Protein AF-A0A0L0F853-F1 (afdb_monomer_lite)

Organism: NCBI:txid667725

pLDDT: mean 74.68, std 17.51, range [40.53, 92.62]

Sequence (87 aa):
MCLCKYIMDQASQPPTRHNVELHSKIAGAYRCLQAWITADPNIITDRQTLNSVLEVIELGLTGTCRLTSNVPISRTAKLREPKPLSQ

Secondary structure (DSSP, 8-state):
-HHHHHHHHHHTS-GGG--HHHHHHHHHHHHHHHHHHHH-GGGG-SHHHHHHHHHHHHHHHHS--SSSSS----------PPPP---

InterPro domains:
  IPR039930 Ral GTPase-activating protein subunit beta [PTHR21344] (3-85)

Radius of gyration: 16.34 Å; chains: 1; bounding box: 35×31×58 Å

Structure (mmCIF, N/CA/C/O backbone):
data_AF-A0A0L0F853-F1
#
_entry.id   AF-A0A0L0F853-F1
#
loop_
_atom_site.group_PDB
_atom_site.id
_atom_site.type_symbol
_atom_site.label_atom_id
_atom_site.label_alt_id
_atom_site.label_comp_id
_atom_site.label_asym_id
_atom_site.label_entity_id
_atom_site.label_seq_id
_atom_site.pdbx_PDB_ins_code
_atom_site.Cartn_x
_atom_site.Cartn_y
_atom_site.Cartn_z
_atom_site.occupancy
_atom_site.B_iso_or_equiv
_atom_site.auth_seq_id
_atom_site.auth_comp_id
_atom_site.auth_asym_id
_atom_site.auth_atom_id
_atom_site.pdbx_PDB_model_num
ATOM 1 N N . MET A 1 1 ? 0.165 -6.332 8.038 1.00 56.84 1 MET A N 1
ATOM 2 C CA . MET A 1 1 ? 1.465 -5.881 7.475 1.00 56.84 1 MET A CA 1
ATOM 3 C C . MET A 1 1 ? 1.840 -6.474 6.105 1.00 56.84 1 MET A C 1
ATOM 5 O O . MET A 1 1 ? 2.729 -5.931 5.462 1.00 56.84 1 MET A O 1
ATOM 9 N N . CYS A 1 2 ? 1.185 -7.526 5.594 1.00 77.44 2 CYS A N 1
ATOM 10 C CA . CYS A 1 2 ? 1.605 -8.189 4.345 1.00 77.44 2 CYS A CA 1
ATOM 11 C C . CYS A 1 2 ? 1.443 -7.342 3.062 1.00 77.44 2 CYS A C 1
ATOM 13 O O . CYS A 1 2 ? 2.228 -7.504 2.132 1.00 77.44 2 CYS A O 1
ATOM 15 N N . LEU A 1 3 ? 0.472 -6.418 3.009 1.00 84.88 3 LEU A N 1
ATOM 16 C CA . LEU A 1 3 ? 0.181 -5.629 1.801 1.00 84.88 3 LEU A CA 1
ATOM 17 C C . LEU A 1 3 ? 1.182 -4.487 1.566 1.00 84.88 3 LEU A C 1
ATOM 19 O O . LEU A 1 3 ? 1.655 -4.315 0.447 1.00 84.88 3 LEU A O 1
ATOM 23 N N . CYS A 1 4 ? 1.557 -3.747 2.617 1.00 85.94 4 CYS A N 1
ATOM 24 C CA . CYS A 1 4 ? 2.579 -2.700 2.515 1.00 85.94 4 CYS A CA 1
ATOM 25 C C . CYS A 1 4 ? 3.917 -3.286 2.053 1.00 85.94 4 CYS A C 1
ATOM 27 O O . CYS A 1 4 ? 4.555 -2.754 1.148 1.00 85.94 4 CYS A O 1
ATOM 29 N N . LYS A 1 5 ? 4.295 -4.443 2.613 1.00 84.44 5 LYS A N 1
ATOM 30 C CA . LYS A 1 5 ? 5.494 -5.17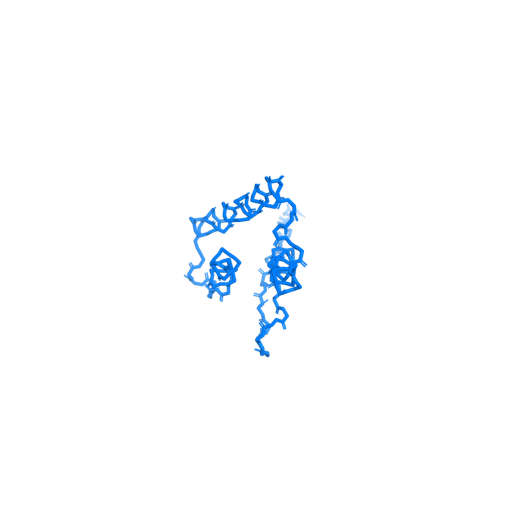2 2.196 1.00 84.44 5 LYS A CA 1
ATOM 31 C C . LYS A 1 5 ? 5.415 -5.645 0.746 1.00 84.44 5 LYS A C 1
ATOM 33 O O . LYS A 1 5 ? 6.366 -5.438 0.004 1.00 84.44 5 LYS A O 1
ATOM 38 N N . TYR A 1 6 ? 4.275 -6.190 0.319 1.00 88.44 6 TYR A N 1
ATOM 39 C CA . TYR A 1 6 ? 4.064 -6.551 -1.082 1.00 88.44 6 TYR A CA 1
ATOM 40 C C . TYR A 1 6 ? 4.273 -5.357 -2.021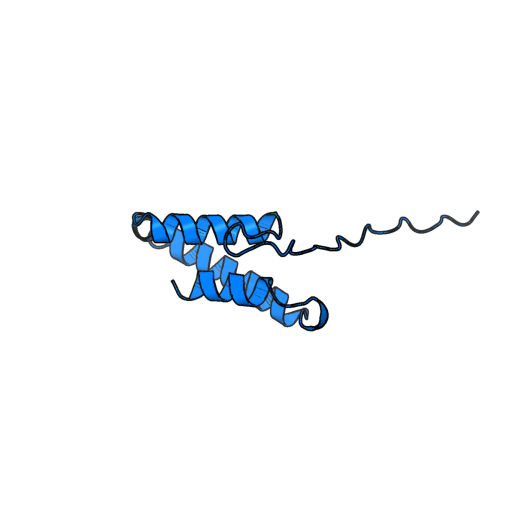 1.00 88.44 6 TYR A C 1
ATOM 42 O O . TYR A 1 6 ? 5.008 -5.474 -2.998 1.00 88.44 6 TYR A O 1
ATOM 50 N N . ILE A 1 7 ? 3.681 -4.198 -1.714 1.00 88.44 7 ILE A N 1
ATOM 51 C CA . ILE A 1 7 ? 3.826 -3.000 -2.549 1.00 88.44 7 ILE A CA 1
ATOM 52 C C . ILE A 1 7 ? 5.293 -2.566 -2.630 1.00 88.44 7 ILE A C 1
ATOM 54 O O . ILE A 1 7 ? 5.777 -2.316 -3.730 1.00 88.44 7 ILE A O 1
ATOM 58 N N . MET A 1 8 ? 6.017 -2.541 -1.507 1.00 84.69 8 MET A N 1
ATOM 59 C CA . MET A 1 8 ? 7.450 -2.221 -1.497 1.00 84.69 8 MET A CA 1
ATOM 60 C C . MET A 1 8 ? 8.272 -3.214 -2.325 1.00 84.69 8 MET A C 1
ATOM 62 O O . MET A 1 8 ? 9.080 -2.806 -3.158 1.00 84.69 8 MET A O 1
ATOM 66 N N . ASP A 1 9 ? 8.042 -4.513 -2.143 1.00 85.00 9 ASP A N 1
ATOM 67 C CA . ASP A 1 9 ? 8.797 -5.571 -2.817 1.00 85.00 9 ASP A CA 1
ATOM 68 C C . ASP A 1 9 ? 8.530 -5.581 -4.337 1.00 85.00 9 ASP A C 1
ATOM 70 O O . ASP A 1 9 ? 9.429 -5.890 -5.120 1.00 85.00 9 ASP A O 1
ATOM 74 N N . GLN A 1 10 ? 7.309 -5.238 -4.775 1.00 84.50 10 GLN A N 1
ATOM 75 C CA . GLN A 1 10 ? 6.968 -5.136 -6.200 1.00 84.50 10 GLN A CA 1
ATOM 76 C C . GLN A 1 10 ? 7.426 -3.816 -6.829 1.00 84.50 10 GLN A C 1
ATOM 78 O O . GLN A 1 10 ? 7.892 -3.820 -7.963 1.00 84.50 10 GLN A O 1
ATOM 83 N N . ALA A 1 11 ? 7.315 -2.693 -6.117 1.00 82.00 11 ALA A N 1
ATOM 84 C CA . ALA A 1 11 ? 7.694 -1.376 -6.634 1.00 82.00 11 ALA A CA 1
ATOM 85 C C . ALA A 1 11 ? 9.214 -1.135 -6.651 1.00 82.00 11 ALA A C 1
ATOM 87 O O . ALA A 1 11 ? 9.676 -0.237 -7.349 1.00 82.00 11 ALA A O 1
ATOM 88 N N . SER A 1 12 ? 9.985 -1.928 -5.900 1.00 78.81 12 SER A N 1
ATOM 89 C CA . SER A 1 12 ? 11.456 -1.904 -5.895 1.00 78.81 12 SER A CA 1
ATOM 90 C C . SER A 1 12 ? 12.095 -2.803 -6.961 1.00 78.81 12 SER A C 1
ATOM 92 O O . SER A 1 12 ? 13.322 -2.847 -7.068 1.00 78.81 12 SER A O 1
ATOM 94 N N . GLN A 1 13 ? 11.299 -3.530 -7.753 1.00 77.62 13 GLN A N 1
ATOM 95 C CA . GLN A 1 13 ? 11.836 -4.396 -8.800 1.00 77.62 13 GLN A CA 1
ATOM 96 C C . GLN A 1 13 ? 12.561 -3.577 -9.883 1.00 77.62 13 GLN A C 1
ATOM 98 O O . GLN A 1 13 ? 12.184 -2.445 -10.186 1.00 77.62 13 GLN A O 1
ATOM 103 N N . PRO A 1 14 ? 13.605 -4.142 -10.512 1.00 71.19 14 PRO A N 1
ATOM 104 C CA . PRO A 1 14 ? 14.293 -3.466 -11.600 1.00 71.19 14 PRO A CA 1
A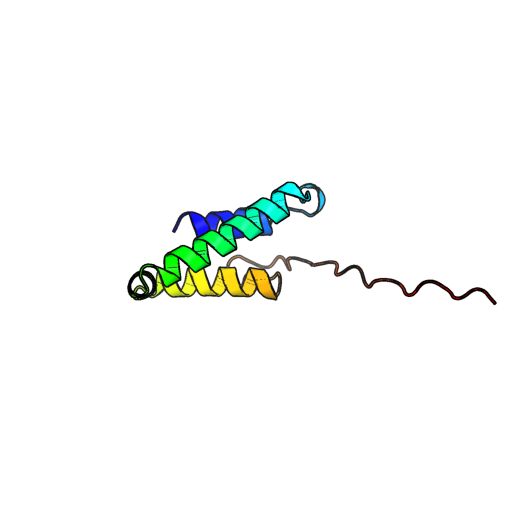TOM 105 C C . PRO A 1 14 ? 13.349 -3.239 -12.798 1.00 71.19 14 PRO A C 1
ATOM 107 O O . PRO A 1 14 ? 12.469 -4.070 -13.050 1.00 71.19 14 PRO A O 1
ATOM 110 N N . PRO A 1 15 ? 13.567 -2.182 -13.611 1.00 67.19 15 PRO A N 1
ATOM 111 C CA . PRO A 1 15 ? 12.699 -1.838 -14.744 1.00 67.19 15 PRO A CA 1
ATOM 112 C C . PRO A 1 15 ? 12.516 -2.970 -15.761 1.00 67.19 15 PRO A C 1
ATOM 114 O O . PRO A 1 15 ? 11.487 -3.059 -16.417 1.00 67.19 15 PRO A O 1
ATOM 117 N N . THR A 1 16 ? 13.492 -3.873 -15.864 1.00 70.06 16 THR A N 1
ATOM 118 C CA . THR A 1 16 ? 13.444 -5.058 -16.734 1.00 70.06 16 THR A CA 1
ATOM 119 C C . THR A 1 16 ? 12.374 -6.071 -16.328 1.00 70.06 16 THR A C 1
ATOM 121 O O . THR A 1 16 ? 11.968 -6.890 -17.147 1.00 70.06 16 THR A O 1
ATOM 124 N N . ARG A 1 17 ? 11.908 -6.027 -15.075 1.00 69.19 17 ARG A N 1
ATOM 125 C CA . ARG A 1 17 ? 10.827 -6.869 -14.548 1.00 69.19 17 ARG A CA 1
ATOM 126 C C . ARG A 1 17 ? 9.489 -6.137 -14.465 1.00 69.19 17 ARG A C 1
ATOM 128 O O . ARG A 1 17 ? 8.480 -6.767 -14.157 1.00 69.19 17 ARG A O 1
ATOM 135 N N . HIS A 1 18 ? 9.459 -4.835 -14.750 1.00 73.44 18 HIS A N 1
ATOM 136 C CA . HIS A 1 18 ? 8.222 -4.067 -14.767 1.00 73.44 18 HIS A CA 1
ATOM 137 C C . HIS A 1 18 ? 7.469 -4.317 -16.070 1.00 73.44 18 HIS A C 1
ATOM 139 O O . HIS A 1 18 ? 7.898 -3.925 -17.153 1.00 73.44 18 HIS A O 1
ATOM 145 N N . ASN A 1 19 ? 6.313 -4.965 -15.953 1.00 80.19 19 ASN A N 1
ATOM 146 C CA . ASN A 1 19 ? 5.356 -5.112 -17.039 1.00 80.19 19 ASN A CA 1
ATOM 147 C C . ASN A 1 19 ? 4.022 -4.445 -16.661 1.00 80.19 19 ASN A C 1
ATOM 149 O O . ASN A 1 19 ? 3.792 -4.069 -15.509 1.00 80.19 19 ASN A O 1
ATOM 153 N N . VAL A 1 20 ? 3.140 -4.268 -17.647 1.00 77.62 20 VAL A N 1
ATOM 154 C CA . VAL A 1 20 ? 1.827 -3.628 -17.447 1.00 77.62 20 VAL A CA 1
ATOM 155 C C . VAL A 1 20 ? 1.018 -4.347 -16.363 1.00 77.62 20 VAL A C 1
ATOM 157 O O . VAL A 1 20 ? 0.400 -3.701 -15.521 1.00 77.62 20 VAL A O 1
ATOM 160 N N . GLU A 1 21 ? 1.088 -5.676 -16.326 1.00 77.19 21 GLU A N 1
ATOM 161 C CA . GLU A 1 21 ? 0.378 -6.502 -15.349 1.00 77.19 21 GLU A CA 1
ATOM 162 C C . GLU A 1 21 ? 0.866 -6.264 -13.907 1.00 77.19 21 GLU A C 1
ATOM 164 O O . GLU A 1 21 ? 0.063 -6.214 -12.977 1.00 77.19 21 GLU A O 1
ATOM 169 N N . LEU A 1 22 ? 2.169 -6.049 -13.709 1.00 82.25 22 LEU A N 1
ATOM 170 C CA . LEU A 1 22 ? 2.766 -5.697 -12.423 1.00 82.25 22 LEU A CA 1
ATOM 171 C C . LEU A 1 22 ? 2.265 -4.331 -11.951 1.00 82.25 22 LEU A C 1
ATOM 173 O O . LEU A 1 22 ? 1.861 -4.191 -10.799 1.00 82.25 22 LEU A O 1
ATOM 177 N N . HIS A 1 23 ? 2.225 -3.338 -12.842 1.00 83.50 23 HIS A N 1
ATOM 178 C CA . HIS A 1 23 ? 1.669 -2.023 -12.520 1.00 83.50 23 HIS A CA 1
ATOM 179 C C . HIS A 1 23 ? 0.183 -2.110 -12.142 1.00 83.50 23 HIS A C 1
ATOM 181 O O . HIS A 1 23 ? -0.233 -1.476 -11.172 1.00 83.50 23 HIS A O 1
ATOM 187 N N . SER A 1 24 ? -0.603 -2.938 -12.838 1.00 86.88 24 SER A N 1
ATOM 188 C CA . SER A 1 24 ? -2.001 -3.209 -12.479 1.00 86.88 24 SER A CA 1
ATOM 189 C C . SER A 1 24 ? -2.134 -3.883 -11.110 1.00 86.88 24 SER A C 1
ATOM 191 O O . SER A 1 24 ? -3.012 -3.509 -10.333 1.00 86.88 24 SER A O 1
ATOM 193 N N . LYS A 1 25 ? -1.243 -4.823 -10.768 1.00 86.75 25 LYS A N 1
ATOM 194 C CA . LYS A 1 25 ? -1.208 -5.477 -9.447 1.00 86.75 25 LYS A CA 1
ATOM 195 C C . LYS A 1 25 ? -0.836 -4.504 -8.328 1.00 86.75 25 LYS A C 1
ATOM 197 O O . LYS A 1 25 ? -1.507 -4.482 -7.299 1.00 86.75 25 LYS A O 1
ATOM 202 N N . ILE A 1 26 ? 0.175 -3.659 -8.540 1.00 88.06 26 ILE A N 1
ATOM 203 C CA . ILE A 1 26 ? 0.564 -2.605 -7.591 1.00 88.06 26 ILE A CA 1
ATOM 204 C C . ILE A 1 26 ? -0.603 -1.632 -7.383 1.00 88.06 26 ILE A C 1
ATOM 206 O O . ILE A 1 26 ? -0.975 -1.352 -6.245 1.00 88.06 26 ILE A O 1
ATOM 210 N N . ALA A 1 27 ? -1.241 -1.167 -8.462 1.00 89.56 27 ALA A N 1
ATOM 211 C CA . ALA A 1 27 ? -2.407 -0.290 -8.379 1.00 89.56 27 ALA A CA 1
ATOM 212 C C . ALA A 1 27 ? -3.570 -0.945 -7.611 1.00 89.56 27 ALA A C 1
ATOM 214 O O . ALA A 1 27 ? -4.177 -0.303 -6.754 1.00 89.56 27 ALA A O 1
ATOM 215 N N . GLY A 1 28 ? -3.847 -2.229 -7.864 1.00 91.31 28 GLY A N 1
ATOM 216 C CA . GLY A 1 28 ? -4.837 -3.006 -7.117 1.00 91.31 28 GLY A CA 1
ATOM 217 C C . GLY A 1 28 ? -4.514 -3.089 -5.624 1.00 91.31 28 GLY A C 1
ATOM 218 O O . GLY A 1 28 ? -5.391 -2.870 -4.793 1.00 91.31 28 GLY A O 1
ATOM 219 N N . ALA A 1 29 ? -3.246 -3.299 -5.268 1.00 92.12 29 ALA A N 1
ATOM 220 C CA . ALA A 1 29 ? -2.808 -3.320 -3.876 1.00 92.12 29 ALA A CA 1
ATOM 221 C C . ALA A 1 29 ? -3.015 -1.964 -3.174 1.00 92.12 29 ALA A C 1
ATOM 223 O O . ALA A 1 29 ? -3.503 -1.941 -2.045 1.00 92.12 29 ALA A O 1
ATOM 224 N N . TYR A 1 30 ? -2.747 -0.833 -3.839 1.00 91.69 30 TYR A N 1
ATOM 225 C CA . TYR A 1 30 ? -3.075 0.494 -3.294 1.00 91.69 30 TYR A CA 1
ATOM 226 C C . TYR A 1 30 ? -4.583 0.689 -3.085 1.00 91.69 30 TYR A C 1
ATOM 228 O O . TYR A 1 30 ? -4.994 1.265 -2.078 1.00 91.69 30 TYR A O 1
ATOM 236 N N . ARG A 1 31 ? -5.425 0.184 -3.997 1.00 92.62 31 ARG A N 1
ATOM 237 C CA . ARG A 1 31 ? -6.889 0.229 -3.833 1.00 92.62 31 ARG A CA 1
ATOM 238 C C . ARG A 1 31 ? -7.361 -0.627 -2.662 1.00 92.62 31 ARG A C 1
ATOM 240 O O . ARG A 1 31 ? -8.195 -0.169 -1.886 1.00 92.62 31 ARG A O 1
ATOM 247 N N . CYS A 1 32 ? -6.791 -1.817 -2.486 1.00 91.88 32 CYS A N 1
ATOM 248 C CA . CYS A 1 32 ? -7.055 -2.655 -1.318 1.00 91.88 32 CYS A CA 1
ATOM 249 C C . CYS A 1 32 ? -6.629 -1.960 -0.019 1.00 91.88 32 CYS A C 1
ATOM 251 O O . CYS A 1 32 ? -7.377 -1.984 0.953 1.00 91.88 32 CYS A O 1
ATOM 253 N N . LEU A 1 33 ? -5.469 -1.295 -0.013 1.00 90.69 33 LEU A N 1
ATOM 254 C CA . LEU A 1 33 ? -4.990 -0.536 1.142 1.00 90.69 33 LEU A CA 1
ATOM 255 C C . LEU A 1 33 ? -5.949 0.609 1.497 1.00 90.69 33 LEU A C 1
ATOM 257 O O . LEU A 1 33 ? -6.313 0.768 2.659 1.00 90.69 33 LEU A O 1
ATOM 261 N N . GLN A 1 34 ? -6.412 1.358 0.493 1.00 91.06 34 GLN A N 1
ATOM 262 C CA . GLN A 1 34 ? -7.396 2.426 0.669 1.00 91.06 34 GLN A CA 1
ATOM 263 C C . GLN A 1 34 ? -8.718 1.893 1.247 1.00 91.06 34 GLN A C 1
ATOM 265 O O . GLN A 1 34 ? -9.251 2.473 2.193 1.00 91.06 34 GLN A O 1
ATOM 270 N N . ALA A 1 35 ? -9.243 0.791 0.705 1.00 92.56 35 ALA A N 1
ATOM 271 C CA . ALA A 1 35 ? -10.488 0.189 1.179 1.00 92.56 35 ALA A CA 1
ATOM 272 C C . ALA A 1 35 ? -10.363 -0.321 2.621 1.00 92.56 35 ALA A C 1
ATOM 274 O O . ALA A 1 35 ? -11.258 -0.098 3.430 1.00 92.56 35 ALA A O 1
ATOM 275 N N . TRP A 1 36 ? -9.232 -0.942 2.958 1.00 89.88 36 TRP A N 1
ATOM 276 C CA . TRP A 1 36 ? -8.952 -1.461 4.295 1.00 89.88 36 TRP A CA 1
ATOM 277 C C . TRP A 1 36 ? -8.911 -0.357 5.358 1.00 89.88 36 TRP A C 1
ATOM 279 O O . TRP A 1 36 ? -9.577 -0.468 6.381 1.00 89.88 36 TRP A O 1
ATOM 289 N N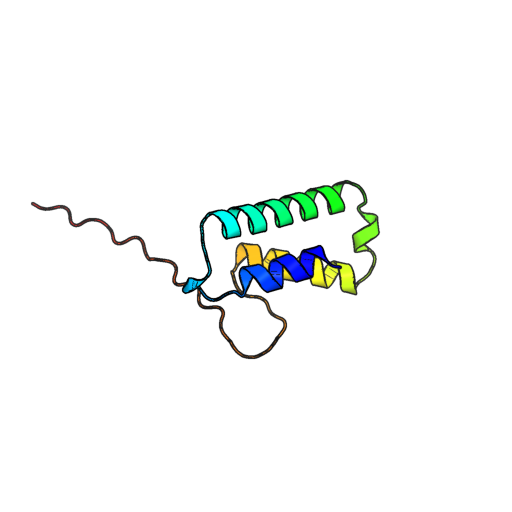 . ILE A 1 37 ? -8.209 0.741 5.070 1.00 88.94 37 ILE A N 1
ATOM 290 C CA . ILE A 1 37 ? -8.137 1.922 5.946 1.00 88.94 37 ILE A CA 1
ATOM 291 C C . ILE A 1 37 ? -9.513 2.570 6.133 1.00 88.94 37 ILE A C 1
ATOM 293 O O . ILE A 1 37 ? -9.851 3.021 7.223 1.00 88.94 37 ILE A O 1
ATOM 297 N N . THR A 1 38 ? -10.304 2.625 5.061 1.00 90.62 38 THR A N 1
ATOM 298 C CA . THR A 1 38 ? -11.637 3.242 5.092 1.00 90.62 38 THR A CA 1
ATOM 299 C C . THR A 1 38 ? -12.643 2.382 5.861 1.00 90.62 38 THR A C 1
ATOM 301 O O . THR A 1 38 ? -13.556 2.921 6.478 1.00 90.62 38 THR A O 1
ATOM 304 N N . ALA A 1 39 ? -12.486 1.055 5.825 1.00 92.31 39 ALA A N 1
ATOM 305 C CA . ALA A 1 39 ? -13.372 0.113 6.501 1.00 92.31 39 ALA A CA 1
ATOM 306 C C . ALA A 1 39 ? -13.182 0.101 8.026 1.00 92.31 39 ALA A C 1
ATOM 308 O O . ALA A 1 39 ? -14.165 -0.025 8.751 1.00 92.31 39 ALA A O 1
ATOM 309 N N . ASP A 1 40 ? -11.946 0.250 8.512 1.00 88.25 40 ASP A N 1
ATOM 310 C CA . ASP A 1 40 ? -11.657 0.379 9.943 1.00 88.25 40 ASP A CA 1
ATOM 311 C C . ASP A 1 40 ? -10.484 1.346 10.196 1.00 88.25 40 ASP A C 1
ATOM 313 O O . ASP A 1 40 ? -9.316 0.948 10.142 1.00 88.25 40 ASP A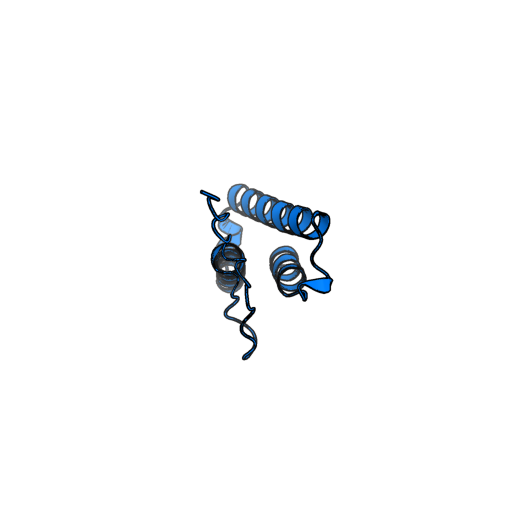 O 1
ATOM 317 N N . PRO A 1 41 ? -10.768 2.622 10.512 1.00 84.50 41 PRO A N 1
ATOM 318 C CA . PRO A 1 41 ? -9.736 3.620 10.785 1.00 84.50 41 PRO A CA 1
ATOM 319 C C . PRO A 1 41 ? -8.863 3.314 12.012 1.00 84.50 41 PRO A C 1
ATOM 321 O O . PRO A 1 41 ? -7.740 3.816 12.101 1.00 84.50 41 PRO A O 1
ATOM 324 N N . ASN A 1 42 ? -9.333 2.483 12.951 1.00 86.75 42 ASN A N 1
ATOM 325 C CA . ASN A 1 42 ? -8.584 2.151 14.171 1.00 86.75 42 ASN A CA 1
ATOM 326 C C . ASN A 1 42 ? -7.379 1.247 13.892 1.00 86.75 42 ASN A C 1
ATOM 328 O O . ASN A 1 42 ? -6.519 1.032 14.744 1.00 86.75 42 ASN A O 1
ATOM 332 N N . ILE A 1 43 ? -7.270 0.723 12.674 1.00 81.00 43 ILE A N 1
ATOM 333 C CA . ILE A 1 43 ? -6.142 -0.120 12.301 1.00 81.00 43 ILE A CA 1
ATOM 334 C C . ILE A 1 43 ? -4.829 0.661 12.182 1.00 81.00 43 ILE A C 1
ATOM 336 O O . ILE A 1 43 ? -3.750 0.078 12.256 1.00 81.00 43 ILE A O 1
ATOM 340 N N . ILE A 1 44 ? -4.912 1.986 12.030 1.00 82.56 44 ILE A N 1
ATOM 341 C CA . ILE A 1 44 ? -3.758 2.887 11.920 1.00 82.56 44 ILE A CA 1
ATOM 342 C C . ILE A 1 44 ? -3.410 3.540 13.271 1.00 82.56 44 ILE A C 1
ATOM 344 O O . ILE A 1 44 ? -2.607 4.468 13.339 1.00 82.56 44 ILE A O 1
ATOM 348 N N . THR A 1 45 ? -4.002 3.074 14.372 1.00 84.94 45 THR A N 1
ATOM 349 C CA . THR A 1 45 ? -3.700 3.598 15.713 1.00 84.94 45 THR A CA 1
ATOM 350 C C . THR A 1 45 ? -2.320 3.150 16.204 1.00 84.94 45 THR A C 1
ATOM 352 O O . THR A 1 45 ? -1.688 3.837 17.007 1.00 84.94 45 THR A O 1
ATOM 355 N N . ASP A 1 46 ? -1.814 2.026 15.692 1.00 87.94 46 ASP A N 1
ATOM 356 C CA . ASP A 1 46 ? -0.447 1.587 15.947 1.00 87.94 46 ASP A CA 1
ATOM 357 C C . ASP A 1 46 ? 0.572 2.401 15.130 1.00 87.94 46 ASP A C 1
ATOM 359 O O . ASP A 1 46 ? 0.473 2.545 13.907 1.00 87.94 46 ASP A O 1
ATOM 363 N N . ARG A 1 47 ? 1.611 2.889 15.815 1.00 86.25 47 ARG A N 1
ATOM 364 C CA . ARG A 1 47 ? 2.653 3.743 15.228 1.00 86.25 47 ARG A CA 1
ATOM 365 C C . ARG A 1 47 ? 3.411 3.044 14.099 1.00 86.25 47 ARG A C 1
ATOM 367 O O . ARG A 1 47 ? 3.766 3.694 13.119 1.00 86.25 47 ARG A O 1
ATOM 374 N N . GLN A 1 48 ? 3.682 1.743 14.221 1.00 86.25 48 GLN A N 1
ATOM 375 C CA . GLN A 1 48 ? 4.419 1.013 13.183 1.00 86.25 48 GLN A CA 1
ATOM 376 C C . GLN A 1 48 ? 3.570 0.843 11.923 1.00 86.25 48 GLN A C 1
ATOM 378 O O . GLN A 1 48 ? 4.066 0.992 10.803 1.00 86.25 48 GLN A O 1
ATOM 383 N N . THR A 1 49 ? 2.280 0.574 12.110 1.00 86.06 49 THR A N 1
ATOM 384 C CA . THR A 1 49 ? 1.309 0.447 11.024 1.00 86.06 49 THR A CA 1
ATOM 385 C C . THR A 1 49 ? 1.124 1.776 10.296 1.00 86.06 49 THR A C 1
ATOM 387 O O . THR A 1 49 ? 1.205 1.803 9.068 1.00 86.06 49 THR A O 1
ATOM 390 N N . LEU A 1 50 ? 0.990 2.883 11.035 1.00 88.88 50 LEU A N 1
ATOM 391 C CA . LEU A 1 50 ? 0.937 4.232 10.467 1.00 88.88 50 LEU A CA 1
ATOM 392 C C . LEU A 1 50 ? 2.168 4.548 9.611 1.00 88.88 50 LEU A C 1
ATOM 394 O O . LEU A 1 50 ? 2.026 4.939 8.454 1.00 88.88 50 LEU A O 1
ATOM 398 N N . ASN A 1 51 ? 3.368 4.325 10.150 1.00 88.94 51 ASN A N 1
ATOM 399 C CA . ASN A 1 51 ? 4.614 4.584 9.425 1.00 88.94 51 ASN A CA 1
ATOM 400 C C . ASN A 1 51 ? 4.704 3.758 8.135 1.00 88.94 51 ASN A C 1
ATOM 402 O O . ASN A 1 51 ? 4.977 4.305 7.070 1.00 88.94 51 ASN A O 1
ATOM 406 N N . SER A 1 52 ? 4.374 2.465 8.204 1.00 88.62 52 SER A N 1
ATOM 407 C CA . SER A 1 52 ? 4.410 1.570 7.039 1.00 88.62 52 SER A CA 1
ATOM 408 C C . SER A 1 52 ? 3.454 2.012 5.924 1.00 88.62 52 SER A C 1
ATOM 410 O O . SER A 1 52 ? 3.749 1.858 4.741 1.00 88.62 52 SER A O 1
ATOM 412 N N . VAL A 1 53 ? 2.276 2.533 6.283 1.00 89.88 53 VAL A N 1
ATOM 413 C CA . VAL A 1 53 ? 1.298 3.053 5.316 1.00 89.88 53 VAL A CA 1
ATOM 414 C C . VAL A 1 53 ? 1.802 4.345 4.678 1.00 89.88 53 VAL A C 1
ATOM 416 O O . VAL A 1 53 ? 1.740 4.481 3.456 1.00 89.88 53 VAL A O 1
ATOM 419 N N . LEU A 1 54 ? 2.331 5.272 5.481 1.00 89.06 54 LEU A N 1
ATOM 420 C CA . LEU A 1 54 ? 2.866 6.542 4.989 1.00 89.06 54 LEU A CA 1
ATOM 421 C C . LEU A 1 54 ? 4.043 6.339 4.030 1.00 89.06 54 LEU A C 1
ATOM 423 O O . LEU A 1 54 ? 4.086 6.982 2.986 1.00 89.06 54 LEU A O 1
ATOM 427 N N . GLU A 1 55 ? 4.942 5.403 4.325 1.00 88.00 55 GLU A N 1
ATOM 428 C CA . GLU A 1 55 ? 6.071 5.068 3.449 1.00 88.00 55 GLU A CA 1
ATOM 429 C C . GLU A 1 55 ? 5.620 4.538 2.090 1.00 88.00 55 GLU A C 1
ATOM 431 O O . GLU A 1 55 ? 6.138 4.938 1.048 1.00 88.00 55 GLU A O 1
ATOM 436 N N . VAL A 1 56 ? 4.622 3.655 2.082 1.00 89.12 56 VAL A N 1
ATOM 437 C CA . VAL A 1 56 ? 4.080 3.099 0.842 1.00 89.12 56 VAL A CA 1
ATOM 438 C C . VAL A 1 56 ? 3.331 4.161 0.035 1.00 89.12 56 VAL A C 1
ATOM 440 O O . VAL A 1 56 ? 3.399 4.151 -1.196 1.00 89.12 56 VAL A O 1
ATOM 443 N N . ILE A 1 57 ? 2.650 5.103 0.692 1.00 88.44 57 ILE A N 1
ATOM 444 C CA . ILE A 1 57 ? 2.029 6.257 0.027 1.00 88.44 57 ILE A CA 1
ATOM 445 C C . ILE A 1 57 ? 3.102 7.173 -0.574 1.00 88.44 57 ILE A C 1
ATOM 447 O O . ILE A 1 57 ? 2.983 7.546 -1.742 1.00 88.44 57 ILE A O 1
ATOM 451 N N . GLU A 1 58 ? 4.161 7.487 0.178 1.00 88.38 58 GLU A N 1
ATOM 452 C CA . GLU A 1 58 ? 5.299 8.272 -0.313 1.00 88.38 58 GLU A CA 1
ATOM 453 C C . GLU A 1 58 ? 5.901 7.602 -1.554 1.00 88.38 58 GLU A C 1
ATOM 455 O O . GLU A 1 58 ? 5.949 8.227 -2.609 1.00 88.38 58 GLU A O 1
ATOM 460 N N . LEU A 1 59 ? 6.209 6.302 -1.488 1.00 86.56 59 LEU A N 1
ATOM 461 C CA . LEU A 1 59 ? 6.707 5.514 -2.619 1.00 86.56 59 LEU A CA 1
ATOM 462 C C . LEU A 1 59 ? 5.779 5.573 -3.845 1.00 86.56 59 LEU A C 1
ATOM 464 O O . LEU A 1 59 ? 6.254 5.670 -4.979 1.00 86.56 59 LEU A O 1
ATOM 468 N N . GLY A 1 60 ? 4.461 5.552 -3.642 1.00 84.81 60 GLY A N 1
ATOM 469 C CA . GLY A 1 60 ? 3.486 5.662 -4.729 1.00 84.81 60 GLY A CA 1
ATOM 470 C C . GLY A 1 60 ? 3.568 7.012 -5.445 1.00 84.81 60 GLY A C 1
ATOM 471 O O . GLY A 1 60 ? 3.573 7.073 -6.676 1.00 84.81 60 GLY A O 1
ATOM 472 N N . LEU A 1 61 ? 3.711 8.093 -4.678 1.00 83.88 61 LEU A N 1
ATOM 473 C CA . LEU A 1 61 ? 3.774 9.463 -5.188 1.00 83.88 61 LEU A CA 1
ATOM 474 C C . LEU A 1 61 ? 5.155 9.787 -5.782 1.00 83.88 61 LEU A C 1
ATOM 476 O O . LEU A 1 61 ? 5.277 10.137 -6.958 1.00 83.88 61 LEU A O 1
ATOM 480 N N . THR A 1 62 ? 6.217 9.620 -4.999 1.00 83.06 62 THR A N 1
ATOM 481 C CA . THR A 1 62 ? 7.584 10.068 -5.317 1.00 83.06 62 THR A CA 1
ATOM 482 C C . THR A 1 62 ? 8.408 9.016 -6.043 1.00 83.06 62 THR A C 1
ATOM 484 O O . THR A 1 62 ? 9.274 9.354 -6.851 1.00 83.06 62 THR A O 1
ATOM 487 N N . GLY A 1 63 ? 8.108 7.735 -5.820 1.00 76.56 63 GLY A N 1
ATOM 488 C CA . GLY A 1 63 ? 8.901 6.618 -6.338 1.00 76.56 63 GLY A CA 1
ATOM 489 C C . GLY A 1 63 ? 10.091 6.280 -5.484 1.00 76.56 63 GLY A C 1
ATOM 490 O O . GLY A 1 63 ? 10.874 5.420 -5.868 1.00 76.56 63 GLY A O 1
ATOM 491 N N . THR A 1 64 ? 10.227 6.952 -4.349 1.00 68.00 64 THR A N 1
ATOM 492 C CA . THR A 1 64 ? 11.342 6.787 -3.438 1.00 68.00 64 THR A CA 1
ATOM 493 C C . THR A 1 64 ? 10.800 6.330 -2.094 1.00 68.00 64 THR A C 1
ATOM 495 O O . THR A 1 64 ? 9.931 6.982 -1.521 1.00 68.00 64 THR A O 1
ATOM 498 N N . CYS A 1 65 ? 11.315 5.210 -1.591 1.00 63.91 65 CYS A N 1
ATOM 499 C CA . CYS A 1 65 ? 11.063 4.758 -0.226 1.00 63.91 65 CYS A CA 1
ATOM 500 C C . CYS A 1 65 ? 12.231 5.201 0.665 1.00 63.91 65 CYS A C 1
ATOM 502 O O . CYS A 1 65 ? 13.385 5.144 0.240 1.00 63.91 65 CYS A O 1
ATOM 504 N N . ARG A 1 66 ? 11.942 5.658 1.887 1.00 62.47 66 ARG A N 1
ATOM 505 C CA . ARG A 1 66 ? 12.950 6.180 2.828 1.00 62.47 66 ARG A CA 1
ATOM 506 C C . ARG A 1 66 ? 13.663 5.108 3.648 1.00 62.47 66 ARG A C 1
ATOM 508 O O . ARG A 1 66 ? 14.740 5.380 4.175 1.00 62.47 66 ARG A O 1
ATOM 515 N N . LEU A 1 67 ? 13.093 3.911 3.769 1.00 58.34 67 LEU A N 1
ATOM 516 C CA . LEU A 1 67 ? 13.694 2.827 4.536 1.00 58.34 67 LEU A CA 1
ATOM 517 C C . LEU A 1 67 ? 14.420 1.841 3.616 1.00 58.34 67 LEU A C 1
ATOM 519 O O . LEU A 1 67 ? 13.871 1.350 2.633 1.00 58.34 67 LEU A O 1
ATOM 523 N N . THR A 1 68 ? 15.652 1.525 4.019 1.00 43.59 68 THR A N 1
ATOM 524 C CA . THR A 1 68 ? 16.667 0.671 3.374 1.00 43.59 68 THR A CA 1
ATOM 525 C C . THR A 1 68 ? 17.596 1.396 2.381 1.00 43.59 68 THR A C 1
ATOM 527 O O . THR A 1 68 ? 17.386 1.448 1.179 1.00 43.59 68 THR A O 1
ATOM 530 N N . SER A 1 69 ? 18.681 1.950 2.939 1.00 41.28 6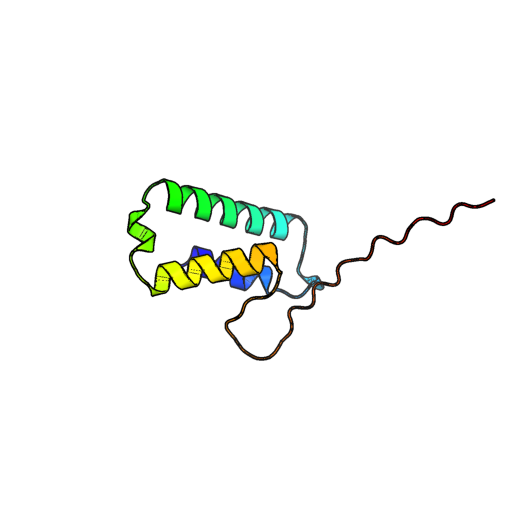9 SER A N 1
ATOM 531 C CA . SER A 1 69 ? 20.031 2.012 2.347 1.00 41.28 69 SER A CA 1
ATOM 532 C C . SER A 1 69 ? 20.186 2.412 0.866 1.00 41.28 69 SER A C 1
ATOM 534 O O . SER A 1 69 ? 20.052 1.582 -0.024 1.00 41.28 69 SER A O 1
ATOM 536 N N . ASN A 1 70 ? 20.663 3.641 0.639 1.00 40.81 70 ASN A N 1
ATOM 537 C CA . ASN A 1 70 ? 21.638 4.051 -0.393 1.00 40.81 70 ASN A CA 1
ATOM 538 C C . ASN A 1 70 ? 21.446 3.658 -1.872 1.00 40.81 70 ASN A C 1
ATOM 540 O O . ASN A 1 70 ? 22.355 3.902 -2.665 1.00 40.81 70 ASN A O 1
ATOM 544 N N . VAL A 1 71 ? 20.296 3.142 -2.296 1.00 45.34 71 VAL A N 1
ATOM 545 C CA . VAL A 1 71 ? 20.001 2.982 -3.723 1.00 45.34 71 VAL A CA 1
ATOM 546 C C . VAL A 1 71 ? 18.922 3.989 -4.100 1.00 45.34 71 VAL A C 1
ATOM 548 O O . VAL A 1 71 ? 17.761 3.794 -3.737 1.00 45.34 71 VAL A O 1
ATOM 551 N N . PRO A 1 72 ? 19.256 5.082 -4.812 1.00 42.81 72 PRO A N 1
ATOM 552 C CA . PRO A 1 72 ? 18.230 5.916 -5.407 1.00 42.81 72 PRO A CA 1
ATOM 553 C C . PRO A 1 72 ? 17.456 5.045 -6.396 1.00 42.81 72 PRO A C 1
ATOM 555 O O . PRO A 1 72 ? 17.978 4.665 -7.448 1.00 42.81 72 PRO A O 1
ATOM 558 N N . ILE A 1 73 ? 16.213 4.709 -6.042 1.00 55.53 73 ILE A N 1
ATOM 559 C CA . ILE A 1 73 ? 15.244 4.110 -6.959 1.00 55.53 73 ILE A CA 1
ATOM 560 C C . ILE A 1 73 ? 15.012 5.161 -8.045 1.00 55.53 73 ILE A C 1
ATOM 562 O O . ILE A 1 73 ? 14.229 6.099 -7.907 1.00 55.53 73 ILE A O 1
ATOM 566 N N . SER A 1 74 ? 15.816 5.058 -9.098 1.00 45.25 74 SER A N 1
ATOM 567 C CA . SER A 1 74 ? 15.835 5.998 -10.202 1.00 45.25 74 SER A CA 1
ATOM 568 C C . SER A 1 74 ? 14.592 5.761 -11.039 1.00 45.25 74 SER A C 1
ATOM 570 O O . SER A 1 74 ? 14.538 4.836 -11.848 1.00 45.25 74 SER A O 1
ATOM 572 N N . ARG A 1 75 ? 13.589 6.624 -10.887 1.00 49.59 75 ARG A N 1
ATOM 573 C CA . ARG A 1 75 ? 12.644 6.842 -11.977 1.00 49.59 75 ARG A CA 1
ATOM 574 C C . ARG A 1 75 ? 13.389 7.594 -13.072 1.00 49.59 75 ARG A C 1
ATOM 576 O O . ARG A 1 75 ? 13.584 8.803 -12.981 1.00 49.59 75 ARG A O 1
ATOM 583 N N . THR A 1 76 ? 13.735 6.898 -14.150 1.00 40.53 76 THR A N 1
ATOM 584 C CA . THR A 1 76 ? 13.752 7.537 -15.463 1.00 40.53 76 THR A CA 1
ATOM 585 C C . THR A 1 76 ? 12.308 7.907 -15.784 1.00 40.53 76 THR A C 1
ATOM 587 O O . THR A 1 76 ? 11.558 7.167 -16.418 1.00 40.53 76 THR A O 1
ATOM 590 N N . ALA A 1 77 ? 11.886 9.080 -15.310 1.00 45.03 77 ALA A N 1
ATOM 591 C CA . ALA A 1 77 ? 10.849 9.808 -16.006 1.00 45.03 77 ALA A CA 1
ATOM 592 C C . ALA A 1 77 ? 11.373 9.966 -17.436 1.00 45.03 77 ALA A C 1
ATOM 594 O O . ALA A 1 77 ? 12.306 10.731 -17.675 1.00 45.03 77 ALA A O 1
ATOM 595 N N . LYS A 1 78 ? 10.842 9.176 -18.378 1.00 41.97 78 LYS A N 1
ATOM 596 C CA . LYS A 1 78 ? 10.943 9.513 -19.793 1.00 41.97 78 LYS A CA 1
ATOM 597 C C . LYS A 1 78 ? 10.390 10.928 -19.903 1.00 41.97 78 LYS A C 1
ATOM 599 O O . LYS A 1 78 ? 9.174 11.121 -19.886 1.00 41.97 78 LYS A O 1
ATOM 604 N N . LEU A 1 79 ? 11.289 11.906 -19.975 1.00 43.44 79 LEU A N 1
ATOM 605 C CA . LEU A 1 79 ? 11.000 13.200 -20.549 1.00 43.44 79 LEU A CA 1
ATOM 606 C C . LEU A 1 79 ? 10.413 12.879 -21.919 1.00 43.44 79 LEU A C 1
ATOM 608 O O . LEU A 1 79 ? 11.077 12.304 -22.780 1.00 43.44 79 LEU A O 1
ATOM 612 N N . ARG A 1 80 ? 9.110 13.106 -22.057 1.00 41.28 80 ARG A N 1
ATOM 613 C CA . ARG A 1 80 ? 8.411 12.978 -23.325 1.00 41.28 80 ARG A CA 1
ATOM 614 C C . ARG A 1 80 ? 9.062 13.998 -24.251 1.00 41.28 80 ARG A C 1
ATOM 616 O O . ARG A 1 80 ? 8.790 15.185 -24.115 1.00 41.28 80 ARG A O 1
ATOM 623 N N . GLU A 1 81 ? 9.960 13.543 -25.120 1.00 45.56 81 GLU A N 1
ATOM 624 C CA . GLU A 1 81 ? 10.580 14.409 -26.116 1.00 45.56 81 GLU A CA 1
ATOM 625 C C . GLU A 1 81 ? 9.463 15.063 -26.947 1.00 45.56 81 GLU A C 1
ATOM 627 O O . GLU A 1 81 ? 8.568 14.354 -27.435 1.00 45.56 81 GLU A O 1
ATOM 632 N N . PRO A 1 82 ? 9.431 16.402 -27.070 1.00 47.06 82 PRO A N 1
ATOM 633 C CA . PRO A 1 82 ? 8.521 17.045 -28.000 1.00 47.06 82 PRO A CA 1
ATOM 634 C C . PRO A 1 82 ? 8.909 16.612 -29.418 1.00 47.06 82 PRO A C 1
ATOM 636 O O . PRO A 1 82 ? 10.068 16.712 -29.815 1.00 47.06 82 PRO A O 1
ATOM 639 N N . LYS A 1 83 ? 7.935 16.085 -30.172 1.00 52.38 83 LYS A N 1
ATOM 640 C CA . LYS A 1 83 ? 8.118 15.735 -31.588 1.00 52.38 83 LYS A CA 1
ATOM 641 C C . LYS A 1 83 ? 8.691 16.947 -32.338 1.00 52.38 83 LYS A C 1
ATOM 643 O O . LYS A 1 83 ? 8.148 18.040 -32.159 1.00 52.38 83 LYS A O 1
ATOM 648 N N . PRO A 1 84 ? 9.704 16.775 -33.205 1.00 47.16 84 PRO A N 1
ATOM 649 C CA . PRO A 1 84 ? 10.141 17.855 -34.071 1.00 47.16 84 PRO A CA 1
ATOM 650 C C . PRO A 1 84 ? 8.997 18.203 -35.028 1.00 47.16 84 PRO A C 1
ATOM 652 O O . PRO A 1 84 ? 8.534 17.353 -35.793 1.00 47.16 84 PRO A O 1
ATOM 655 N N . LEU A 1 85 ? 8.523 19.449 -34.970 1.00 48.50 85 LEU A N 1
ATOM 656 C CA . LEU A 1 85 ? 7.787 20.030 -36.084 1.00 48.50 85 LEU A CA 1
ATOM 657 C C . LEU A 1 85 ? 8.786 20.181 -37.228 1.00 48.50 85 LEU A C 1
ATOM 659 O O . LEU A 1 85 ? 9.685 21.014 -37.178 1.00 48.50 85 LEU A O 1
ATOM 663 N N . SER A 1 86 ? 8.654 19.310 -38.223 1.00 53.69 86 SER A N 1
ATOM 664 C CA . SER A 1 86 ? 9.219 19.547 -39.543 1.00 53.69 86 SER A CA 1
ATOM 665 C C . SER A 1 86 ? 8.463 20.714 -40.166 1.00 53.69 86 SER A C 1
ATOM 667 O O . SER A 1 86 ? 7.267 20.568 -40.414 1.00 53.69 86 SER A O 1
ATOM 669 N N . GLN A 1 87 ? 9.148 21.836 -40.382 1.00 46.75 87 GLN A N 1
ATOM 670 C CA . GLN A 1 87 ? 9.036 22.691 -41.568 1.00 46.75 87 GLN A CA 1
ATOM 671 C C . GLN A 1 87 ? 10.143 23.742 -41.568 1.00 46.75 87 GLN A C 1
ATOM 673 O O . GLN A 1 87 ? 10.375 24.350 -40.501 1.00 46.75 87 GLN A O 1
#

Foldseek 3Di:
DVLLVVLVVLLLDDPVPDDPVSVVVSVVSVVVVVVVCVVDVCQCVDPVNVVSNVQSVCCVVPVDGPPDDDDPSDPPPPPPPDDDDDD